Protein AF-A0A7W1SMF8-F1 (afdb_monomer)

Sequence (170 aa):
MLAEVVAAALVGMAALWLVLRPLLGPPRGPDLVQEPIDPEETPRGVALLALKEIEFDRETGKLSDADYQYLKDKYTAEALEAIRNEEGAAVPDDVEALIAHRVRALRSAAATAPPDAPACPSCGPRPESDAVYCSTCGGSLPAPAACANCGAALSPDSRFCEGCGNRVAA

Secondary structure (DSSP, 8-state):
-HHHHHHHHHHHHHHHHHHHHHHHSPP-------PPPPGGGSHHHHHHHHHHHHHHHHHTTSS-HHHHHHHHHHHHHHHHHHHHHHTTS-S-TTHHHHHHHHHHHHHHHHHHS-TT--EETTTEE-S-TT-SB-TTT-PBPPPSEE-TTT-PEEPTT-SB-TTT--B---

Solvent-accessible surface area (backbone atoms only — not comparable to full-atom values): 10102 Å² total; per-residue (Å²): 109,72,69,56,53,51,53,53,51,53,53,51,51,52,53,50,47,64,70,44,48,74,76,74,42,78,78,77,66,74,85,69,78,72,70,75,77,55,45,80,80,34,69,38,34,42,28,51,47,52,52,53,50,52,51,50,33,38,77,70,63,78,36,53,75,69,57,41,51,57,50,48,58,53,38,49,54,51,24,54,49,30,44,48,64,71,62,58,71,74,66,61,96,48,58,65,58,54,50,54,50,51,51,50,54,51,51,53,45,48,73,72,24,56,96,75,28,39,53,32,96,88,81,41,68,36,61,52,60,85,53,58,50,34,94,84,81,65,48,76,36,74,50,94,42,56,38,93,88,79,62,44,71,37,61,89,82,36,58,45,37,91,82,77,66,48,77,44,87,107

pLDDT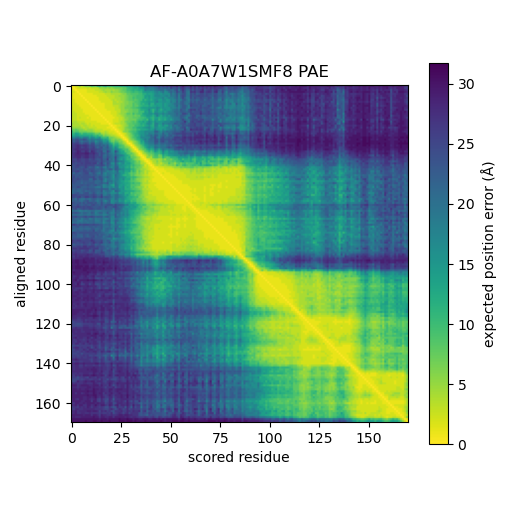: mean 85.8, std 11.02, range [54.44, 98.0]

Mean predicted aligned error: 16.13 Å

Structure (mmCIF, N/CA/C/O backbone):
data_AF-A0A7W1SMF8-F1
#
_entry.id   AF-A0A7W1SMF8-F1
#
loop_
_atom_site.group_PDB
_atom_site.id
_atom_site.type_symbol
_atom_site.label_atom_id
_atom_site.label_alt_id
_atom_site.label_comp_id
_atom_site.label_asym_id
_atom_site.label_entity_id
_atom_site.label_seq_id
_atom_site.pdbx_PDB_ins_code
_atom_site.Cartn_x
_atom_site.Cartn_y
_atom_site.Cartn_z
_atom_site.occupancy
_atom_site.B_iso_or_equiv
_atom_site.auth_seq_id
_atom_site.auth_comp_id
_atom_site.auth_asym_id
_atom_site.auth_atom_id
_atom_site.pdbx_PDB_model_num
ATOM 1 N N . MET A 1 1 ? 59.328 10.795 -28.494 1.00 73.31 1 MET A N 1
ATOM 2 C CA . MET A 1 1 ? 59.417 12.236 -28.162 1.00 73.31 1 MET A CA 1
ATOM 3 C C . MET A 1 1 ? 58.141 13.007 -28.489 1.00 73.31 1 MET A C 1
ATOM 5 O O . MET A 1 1 ? 57.370 13.236 -27.573 1.00 73.31 1 MET A O 1
ATOM 9 N N . LEU A 1 2 ? 57.851 13.390 -29.745 1.00 88.06 2 LEU A N 1
ATOM 10 C CA . LEU A 1 2 ? 56.712 14.291 -30.025 1.00 88.06 2 LEU A CA 1
ATOM 11 C C . LEU A 1 2 ? 55.342 13.669 -29.683 1.00 88.06 2 LEU A C 1
ATOM 13 O O . LEU A 1 2 ? 54.504 14.319 -29.071 1.00 88.06 2 LEU A O 1
ATOM 17 N N . ALA A 1 3 ? 55.149 12.386 -30.005 1.00 89.06 3 ALA A N 1
ATOM 18 C CA . ALA A 1 3 ? 53.914 11.661 -29.695 1.00 89.06 3 ALA A CA 1
ATOM 19 C C . ALA A 1 3 ? 53.670 11.494 -28.182 1.00 89.06 3 ALA A C 1
ATOM 21 O O . ALA A 1 3 ? 52.539 11.614 -27.723 1.00 89.06 3 ALA A O 1
ATOM 22 N N . GLU A 1 4 ? 54.727 11.274 -27.396 1.00 90.31 4 GLU A N 1
ATOM 23 C CA . GLU A 1 4 ? 54.629 11.116 -25.937 1.00 90.31 4 GLU A CA 1
ATOM 24 C C . GLU A 1 4 ? 54.298 12.445 -25.254 1.00 90.31 4 GLU A C 1
ATOM 26 O O . GLU A 1 4 ? 53.477 12.483 -24.341 1.00 90.31 4 GLU A O 1
ATOM 31 N N . VAL A 1 5 ? 54.877 13.549 -25.741 1.00 94.69 5 VAL A N 1
ATOM 32 C CA . VAL A 1 5 ? 54.570 14.900 -25.250 1.00 94.69 5 VAL A CA 1
ATOM 33 C C . VAL A 1 5 ? 53.110 15.264 -25.535 1.00 94.69 5 VAL A C 1
ATOM 35 O O . VAL A 1 5 ? 52.430 15.795 -24.659 1.00 94.69 5 VAL A O 1
ATOM 38 N N . VAL A 1 6 ? 52.599 14.932 -26.724 1.00 95.31 6 VAL A N 1
ATOM 39 C CA . VAL A 1 6 ? 51.189 15.165 -27.083 1.00 95.31 6 VAL A CA 1
ATOM 40 C C . VAL A 1 6 ? 50.251 14.320 -26.219 1.00 95.31 6 VAL A C 1
ATOM 42 O O . VAL A 1 6 ? 49.268 14.8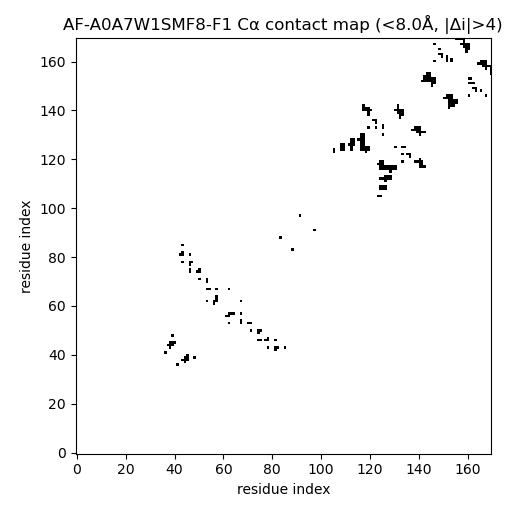45 -25.697 1.00 95.31 6 VAL A O 1
ATOM 45 N N . ALA A 1 7 ? 50.565 13.039 -26.009 1.00 94.25 7 ALA A N 1
ATOM 46 C CA . ALA A 1 7 ? 49.774 12.169 -25.142 1.00 94.25 7 ALA A CA 1
ATOM 47 C C . ALA A 1 7 ? 49.729 12.690 -23.694 1.00 94.25 7 ALA A C 1
ATOM 49 O O . ALA A 1 7 ? 48.649 12.789 -23.110 1.00 94.25 7 ALA A O 1
ATOM 50 N N . ALA A 1 8 ? 50.874 13.099 -23.139 1.00 93.69 8 ALA A N 1
ATOM 51 C CA . ALA A 1 8 ? 50.944 13.668 -21.795 1.00 93.69 8 ALA A CA 1
ATOM 52 C C . ALA A 1 8 ? 50.132 14.972 -21.670 1.00 93.69 8 ALA A C 1
ATOM 54 O O . ALA A 1 8 ? 49.404 15.155 -20.692 1.00 93.69 8 ALA A O 1
ATOM 55 N N . ALA A 1 9 ? 50.197 15.850 -22.676 1.00 96.12 9 ALA A N 1
ATOM 56 C CA . ALA A 1 9 ? 49.438 17.099 -22.695 1.00 96.12 9 ALA A CA 1
ATOM 57 C C . ALA A 1 9 ? 47.918 16.865 -22.741 1.00 96.12 9 ALA A C 1
ATOM 59 O O . ALA A 1 9 ? 47.174 17.522 -22.011 1.00 96.12 9 ALA A O 1
ATOM 60 N N . LEU A 1 10 ? 47.448 15.906 -23.547 1.00 97.00 10 LEU A N 1
ATOM 61 C CA . LEU A 1 10 ? 46.023 15.567 -23.640 1.00 97.00 10 LEU A CA 1
ATOM 62 C C . LEU A 1 10 ? 45.476 15.012 -22.321 1.00 97.00 10 LEU A C 1
ATOM 64 O O . LEU A 1 10 ? 44.395 15.415 -21.891 1.00 97.00 10 LEU A O 1
ATOM 68 N N . VAL A 1 11 ? 46.233 14.137 -21.653 1.00 96.38 11 VAL A N 1
ATOM 69 C CA . VAL A 1 11 ? 45.853 13.593 -20.340 1.00 96.38 11 VAL A CA 1
ATOM 70 C C . VAL A 1 11 ? 45.792 14.702 -19.291 1.00 96.38 11 VAL A C 1
ATOM 72 O O . VAL A 1 11 ? 44.811 14.789 -18.551 1.00 96.38 11 VAL A O 1
ATOM 75 N N . GLY A 1 12 ? 46.791 15.588 -19.262 1.00 96.31 12 GLY A N 1
ATOM 76 C CA . GLY A 1 12 ? 46.803 16.735 -18.353 1.00 96.31 12 GLY A CA 1
ATOM 77 C C . GLY A 1 12 ? 45.609 17.666 -18.572 1.00 96.31 12 GLY A C 1
ATOM 78 O O . GLY A 1 12 ? 44.953 18.071 -17.614 1.00 96.31 12 GLY A O 1
ATOM 79 N N . MET A 1 13 ? 45.270 17.948 -19.830 1.00 96.50 13 MET A N 1
ATOM 80 C CA . MET A 1 13 ? 44.138 18.804 -20.183 1.00 96.50 13 MET A CA 1
ATOM 81 C C . MET A 1 13 ? 42.787 18.160 -19.839 1.00 96.50 13 MET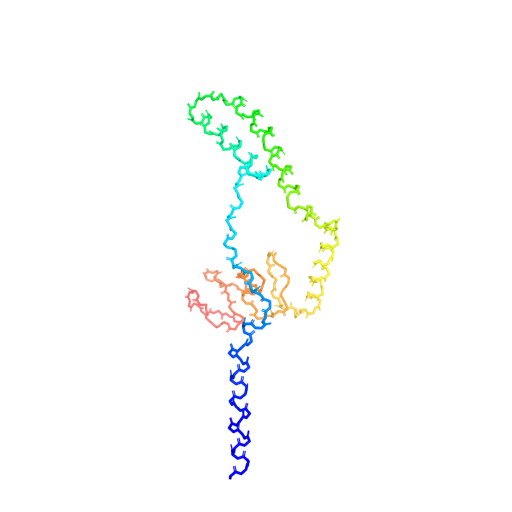 A C 1
ATOM 83 O O . MET A 1 13 ? 41.897 18.844 -19.336 1.00 96.50 13 MET A O 1
ATOM 87 N N . ALA A 1 14 ? 42.638 16.848 -20.037 1.00 95.50 14 ALA A N 1
ATOM 88 C CA . ALA A 1 14 ? 41.438 16.110 -19.645 1.00 95.50 14 ALA A CA 1
ATOM 89 C C . ALA A 1 14 ? 41.257 16.071 -18.118 1.00 95.50 14 ALA A C 1
ATOM 91 O O . ALA A 1 14 ? 40.149 16.291 -17.625 1.00 95.50 14 ALA A O 1
ATOM 92 N N . ALA A 1 15 ? 42.340 15.850 -17.367 1.00 94.81 15 ALA A N 1
ATOM 93 C CA . ALA A 1 15 ? 42.321 15.892 -15.906 1.00 94.81 15 ALA A CA 1
ATOM 94 C C . ALA A 1 15 ? 41.960 17.294 -15.394 1.00 94.81 15 ALA A C 1
ATOM 96 O O . ALA A 1 15 ? 41.085 17.435 -14.540 1.00 94.81 15 ALA A O 1
ATOM 97 N N . LEU A 1 16 ? 42.567 18.335 -15.971 1.00 95.25 16 LEU A N 1
ATOM 98 C CA . LEU A 1 16 ? 42.274 19.728 -15.638 1.00 95.25 16 LEU A CA 1
ATOM 99 C C . LEU A 1 16 ? 40.806 20.081 -15.921 1.00 95.25 16 LEU A C 1
ATOM 101 O O . LEU A 1 16 ? 40.149 20.700 -15.087 1.00 95.25 16 LEU A O 1
ATOM 105 N N . TRP A 1 17 ? 40.269 19.643 -17.063 1.00 94.44 17 TRP A N 1
ATOM 106 C CA . TRP A 1 17 ? 38.860 19.835 -17.402 1.00 94.44 17 TRP A CA 1
ATOM 107 C C . TRP A 1 17 ? 37.930 19.123 -16.418 1.00 94.44 17 TRP A C 1
ATOM 109 O O . TRP A 1 17 ? 36.952 19.715 -15.968 1.00 94.44 17 TRP A O 1
ATOM 119 N N . LEU A 1 18 ? 38.245 17.886 -16.029 1.00 92.75 18 LEU A N 1
ATOM 120 C CA . LEU A 1 18 ? 37.449 17.120 -15.069 1.00 92.75 18 LEU A CA 1
ATOM 121 C C . LEU A 1 18 ? 37.414 17.787 -13.683 1.00 92.75 18 LEU A C 1
ATOM 123 O O . LEU A 1 18 ? 36.365 17.798 -13.041 1.00 92.75 18 LEU A O 1
ATOM 127 N N . VAL A 1 19 ? 38.527 18.398 -13.264 1.00 93.44 19 VAL A N 1
ATOM 128 C CA . VAL A 1 19 ? 38.642 19.161 -12.008 1.00 93.44 19 VAL A CA 1
ATOM 129 C C . VAL A 1 19 ? 37.916 20.510 -12.076 1.00 93.44 19 VAL A C 1
ATOM 131 O O . VAL A 1 19 ? 37.316 20.926 -11.087 1.00 93.44 19 VAL A O 1
ATOM 134 N N . LEU A 1 20 ? 37.924 21.190 -13.228 1.00 92.62 20 LEU A N 1
ATOM 135 C CA . LEU A 1 20 ? 37.252 22.487 -13.416 1.00 92.62 20 LEU A CA 1
ATOM 136 C C . LEU A 1 20 ? 35.752 22.368 -13.717 1.00 92.62 20 LEU A C 1
ATOM 138 O O . LEU A 1 20 ? 34.993 23.300 -13.450 1.00 92.62 20 LEU A O 1
ATOM 142 N N . ARG A 1 21 ? 35.297 21.225 -14.238 1.00 90.50 21 ARG A N 1
ATOM 143 C CA . ARG A 1 21 ? 33.887 20.936 -14.537 1.00 90.50 21 ARG A CA 1
ATOM 144 C C . ARG A 1 21 ? 32.905 21.263 -13.394 1.00 90.50 21 ARG A C 1
ATOM 146 O O . ARG A 1 21 ? 31.857 21.823 -13.709 1.00 90.50 21 ARG A O 1
ATOM 153 N N . PRO A 1 22 ? 33.171 20.960 -12.105 1.00 84.38 22 PRO A N 1
ATOM 154 C CA . PRO A 1 22 ? 32.270 21.340 -11.012 1.00 84.38 22 PRO A CA 1
ATOM 155 C C . PRO A 1 22 ? 32.185 22.852 -10.747 1.00 84.38 22 PRO A C 1
ATOM 157 O O . PRO A 1 22 ? 31.156 23.294 -10.251 1.00 84.38 22 PRO A O 1
ATOM 160 N N . LEU A 1 23 ? 33.213 23.639 -11.086 1.00 83.44 23 LEU A N 1
ATOM 161 C CA . LEU A 1 23 ? 33.212 25.102 -10.918 1.00 83.44 23 LEU A CA 1
ATOM 162 C C . LEU A 1 23 ? 32.525 25.835 -12.077 1.00 83.44 23 LEU A C 1
ATOM 164 O O . LEU A 1 23 ? 32.020 26.937 -11.895 1.00 83.44 23 LEU A O 1
ATOM 168 N N . LEU A 1 24 ? 32.537 25.233 -13.269 1.00 87.31 24 LEU A N 1
ATOM 169 C CA . LEU A 1 24 ? 31.942 25.792 -14.488 1.00 87.31 24 LEU A CA 1
ATOM 170 C C . LEU A 1 24 ? 30.471 25.387 -14.681 1.00 87.31 24 LEU A C 1
ATOM 172 O O . LEU A 1 24 ? 29.785 25.951 -15.531 1.00 87.31 24 LEU A O 1
ATOM 176 N N . GLY A 1 25 ? 29.995 24.385 -13.937 1.00 79.00 25 GLY A N 1
ATOM 177 C CA . GLY A 1 25 ? 28.586 24.001 -13.925 1.00 79.00 25 GLY A CA 1
ATOM 178 C C . GLY A 1 25 ? 27.735 25.007 -13.143 1.00 79.00 25 GLY A C 1
ATOM 179 O O . GLY A 1 25 ? 28.262 25.685 -12.259 1.00 79.00 25 GLY A O 1
ATOM 180 N N . PRO A 1 26 ? 26.421 25.105 -13.425 1.00 74.44 26 PRO A N 1
ATOM 181 C CA . PRO A 1 26 ? 25.522 25.850 -12.550 1.00 74.44 26 PRO A CA 1
ATOM 182 C C . PRO A 1 26 ? 25.700 25.320 -11.123 1.00 74.44 26 PRO A C 1
ATOM 184 O O . PRO A 1 26 ? 25.874 24.101 -10.973 1.00 74.44 26 PRO A O 1
ATOM 187 N N . PRO A 1 27 ? 25.697 26.188 -10.091 1.00 64.38 27 PRO A N 1
ATOM 188 C CA . PRO A 1 27 ? 25.777 25.721 -8.717 1.00 64.38 27 PRO A CA 1
ATOM 189 C C . PRO A 1 27 ? 24.723 24.630 -8.566 1.00 64.38 27 PRO A C 1
ATOM 191 O O . PRO A 1 27 ? 23.540 24.872 -8.814 1.00 64.38 27 PRO A O 1
ATOM 194 N N . ARG A 1 28 ? 25.153 23.404 -8.237 1.00 64.62 28 ARG A N 1
ATOM 195 C CA . ARG A 1 28 ? 24.206 22.436 -7.694 1.00 64.62 28 ARG A CA 1
ATOM 196 C C . ARG A 1 28 ? 23.664 23.147 -6.471 1.00 64.62 28 ARG A C 1
ATOM 198 O O . ARG A 1 28 ? 24.441 23.446 -5.563 1.00 64.62 28 ARG A O 1
ATOM 205 N N . GLY A 1 29 ? 22.389 23.534 -6.534 1.00 63.25 29 GLY A N 1
ATOM 206 C CA . GLY A 1 29 ? 21.710 24.108 -5.386 1.00 63.25 29 GLY A CA 1
ATOM 207 C C . GLY A 1 29 ? 22.003 23.215 -4.184 1.00 63.25 29 GLY A C 1
ATOM 208 O O . GLY A 1 29 ? 22.209 22.011 -4.391 1.00 63.25 29 GLY A O 1
ATOM 209 N N . PRO A 1 30 ? 22.112 23.783 -2.969 1.00 59.88 30 PRO A N 1
ATOM 210 C CA . PRO A 1 30 ? 22.251 22.956 -1.781 1.00 59.88 30 PRO A CA 1
ATOM 211 C C . PRO A 1 30 ? 21.246 21.814 -1.898 1.00 59.88 30 PRO A C 1
ATOM 213 O O . PRO A 1 30 ? 20.115 22.046 -2.331 1.00 59.88 30 PRO A O 1
ATOM 216 N N . ASP A 1 31 ? 21.699 20.595 -1.612 1.00 61.12 31 ASP A N 1
ATOM 217 C CA . ASP A 1 31 ? 20.808 19.469 -1.384 1.00 61.12 31 ASP A CA 1
ATOM 218 C C . ASP A 1 31 ? 19.966 19.915 -0.193 1.00 61.12 31 ASP A C 1
ATOM 220 O O . ASP A 1 31 ? 20.419 19.882 0.954 1.00 61.12 31 ASP A O 1
ATOM 224 N N . LEU A 1 32 ? 18.850 20.582 -0.496 1.00 59.81 32 LEU A N 1
ATOM 225 C CA . LEU A 1 32 ? 17.954 21.108 0.504 1.00 59.81 32 LEU A CA 1
ATOM 226 C C . LEU A 1 32 ? 17.517 19.846 1.214 1.00 59.81 32 LEU A C 1
ATOM 228 O O . LEU A 1 32 ? 16.808 19.030 0.629 1.00 59.81 32 LEU A O 1
ATOM 232 N N . VAL A 1 33 ? 17.997 19.662 2.443 1.00 58.84 33 VAL A N 1
ATOM 233 C CA . VAL A 1 33 ? 17.330 18.792 3.395 1.00 58.84 33 VAL A CA 1
ATOM 234 C C . VAL A 1 33 ? 15.922 19.352 3.427 1.00 58.84 33 VAL A C 1
ATOM 236 O O . VAL A 1 33 ? 15.679 20.398 4.021 1.00 58.84 33 VAL A O 1
ATOM 239 N N . GLN A 1 34 ? 15.043 18.756 2.629 1.00 58.28 34 GLN A N 1
ATOM 240 C CA . GLN A 1 34 ? 13.645 19.106 2.606 1.00 58.28 34 GLN A CA 1
ATOM 241 C C . GLN A 1 34 ? 13.162 18.670 3.971 1.00 58.28 34 GLN A C 1
ATOM 243 O O . GLN A 1 34 ? 12.975 17.479 4.224 1.00 58.28 34 GLN A O 1
ATOM 248 N N . GLU A 1 35 ? 13.100 19.638 4.885 1.00 64.56 35 GLU A N 1
ATOM 249 C CA . GLU A 1 35 ? 12.419 19.443 6.147 1.00 64.56 35 GLU A CA 1
ATOM 250 C C . GLU A 1 35 ? 11.040 18.881 5.795 1.00 64.56 35 GLU A C 1
ATOM 252 O O . GLU A 1 35 ? 10.375 19.408 4.891 1.00 64.56 35 GLU A O 1
ATOM 257 N N . PRO A 1 36 ? 10.657 17.741 6.391 1.00 63.06 36 PRO A N 1
ATOM 258 C CA . PRO A 1 36 ? 9.338 17.194 6.154 1.00 63.06 36 PRO A CA 1
ATOM 259 C C . PRO A 1 36 ? 8.323 18.291 6.473 1.00 63.06 36 PRO A C 1
ATOM 261 O O . PRO A 1 36 ? 8.413 18.914 7.528 1.00 63.06 36 PRO A O 1
ATOM 264 N N . ILE A 1 37 ? 7.411 18.545 5.531 1.00 71.19 37 ILE A N 1
ATOM 265 C CA . ILE A 1 37 ? 6.349 19.544 5.683 1.00 71.19 37 ILE A CA 1
ATOM 266 C C . ILE A 1 37 ? 5.629 19.248 6.997 1.00 71.19 37 ILE A C 1
ATOM 268 O O . ILE A 1 37 ? 5.279 18.089 7.252 1.00 71.19 37 ILE A O 1
ATOM 272 N N . ASP A 1 38 ? 5.449 20.271 7.830 1.00 78.56 38 ASP A N 1
ATOM 273 C CA . ASP A 1 38 ? 4.766 20.103 9.104 1.00 78.56 38 ASP A CA 1
ATOM 274 C C . ASP A 1 38 ? 3.343 19.578 8.828 1.00 78.56 38 ASP A C 1
ATOM 276 O O . ASP A 1 38 ? 2.619 20.167 8.017 1.00 78.56 38 ASP A O 1
ATOM 280 N N . PRO A 1 39 ? 2.913 18.455 9.434 1.00 75.31 39 PRO A N 1
ATOM 281 C CA . PRO A 1 39 ? 1.547 17.971 9.277 1.00 75.31 39 PRO A CA 1
ATOM 282 C C . PRO A 1 39 ? 0.500 19.049 9.597 1.00 75.31 39 PRO A C 1
ATOM 284 O O . PRO A 1 39 ? -0.548 19.060 8.953 1.00 75.31 39 PRO A O 1
ATOM 287 N N . GLU A 1 40 ? 0.780 19.977 10.513 1.00 80.62 40 GLU A N 1
ATOM 288 C CA . GLU A 1 40 ? -0.110 21.098 10.850 1.00 80.62 40 GLU A CA 1
ATOM 289 C C . GLU A 1 40 ? -0.281 22.105 9.700 1.00 80.62 40 GLU A C 1
ATOM 291 O O . GLU A 1 40 ? -1.279 22.822 9.641 1.00 80.62 40 GLU A O 1
ATOM 296 N N . GLU A 1 41 ? 0.645 22.126 8.741 1.00 81.25 41 GLU A N 1
ATOM 297 C CA . GLU A 1 41 ? 0.592 22.984 7.553 1.00 81.25 41 GLU A CA 1
ATOM 298 C C . GLU A 1 41 ? -0.103 22.307 6.359 1.00 81.25 41 GLU A C 1
ATOM 300 O O . GLU A 1 41 ? -0.382 22.955 5.346 1.00 81.25 41 GLU A O 1
ATOM 305 N N . THR A 1 42 ? -0.418 21.010 6.462 1.00 85.06 42 THR A N 1
ATOM 306 C CA . THR A 1 42 ? -1.080 20.245 5.392 1.00 85.06 42 THR A CA 1
ATOM 307 C C . THR A 1 42 ? -2.563 20.016 5.696 1.00 85.06 42 THR A C 1
ATOM 309 O O . THR A 1 42 ? -2.896 19.617 6.814 1.00 85.06 42 THR A O 1
ATOM 312 N N . PRO A 1 43 ? -3.481 20.186 4.722 1.00 85.75 43 PRO A N 1
ATOM 313 C CA . PRO A 1 43 ? -4.895 19.851 4.904 1.00 85.75 43 PRO A CA 1
ATOM 314 C C . PRO A 1 43 ? -5.123 18.434 5.453 1.00 85.75 43 PRO A C 1
ATOM 316 O O . PRO A 1 43 ? -5.937 18.237 6.359 1.00 85.75 43 PRO A O 1
ATOM 319 N N . ARG A 1 44 ? -4.379 17.441 4.949 1.00 88.25 44 ARG A N 1
ATOM 320 C CA . ARG A 1 44 ? -4.422 16.059 5.440 1.00 88.25 44 ARG A CA 1
ATOM 321 C C . ARG A 1 44 ? -3.940 15.945 6.877 1.00 88.25 44 ARG A C 1
ATOM 323 O O . ARG A 1 44 ? -4.577 15.253 7.669 1.00 88.25 44 ARG A O 1
ATOM 330 N N . GLY A 1 45 ? -2.810 16.558 7.211 1.00 89.06 45 GLY A N 1
ATOM 331 C CA . GLY A 1 45 ? -2.239 16.454 8.547 1.00 89.06 45 GLY A CA 1
ATOM 332 C C . GLY A 1 45 ? -3.126 17.116 9.598 1.00 89.06 45 GLY A C 1
ATOM 333 O O . GLY A 1 45 ? -3.379 16.490 10.624 1.00 89.06 45 GLY A O 1
ATOM 334 N N . VAL A 1 46 ? -3.725 18.274 9.300 1.00 91.25 46 VAL A N 1
ATOM 335 C CA . VAL A 1 46 ? -4.728 18.922 10.167 1.00 91.25 46 VAL A CA 1
ATOM 336 C C . VAL A 1 46 ? -5.913 17.992 10.441 1.00 91.25 46 VAL A C 1
ATOM 338 O O . VAL A 1 46 ? -6.292 17.792 11.596 1.00 91.25 46 VAL A O 1
ATOM 341 N N . ALA A 1 47 ? -6.478 17.367 9.406 1.00 90.25 47 ALA A N 1
ATOM 342 C CA . ALA A 1 47 ? -7.627 16.481 9.579 1.00 90.25 47 ALA A CA 1
ATOM 343 C C . ALA A 1 47 ? -7.284 15.196 10.364 1.00 90.25 47 ALA A C 1
ATOM 345 O O . ALA A 1 47 ? -8.083 14.715 11.170 1.00 90.25 47 ALA A O 1
ATOM 346 N N . LEU A 1 48 ? -6.077 14.649 10.179 1.00 92.25 48 LEU A N 1
ATOM 347 C CA . LEU A 1 48 ? -5.600 13.496 10.950 1.00 92.25 48 LEU A CA 1
ATOM 348 C C . LEU A 1 48 ? -5.280 13.855 12.408 1.00 92.25 48 LEU A C 1
ATOM 350 O O . LEU A 1 48 ? -5.518 13.039 13.302 1.00 92.25 48 LEU A O 1
ATOM 354 N N . LEU A 1 49 ? -4.768 15.059 12.664 1.00 94.62 49 LEU A N 1
ATOM 355 C CA . LEU A 1 49 ? -4.536 15.561 14.018 1.00 94.62 49 LEU A CA 1
ATOM 356 C C . LEU A 1 49 ? -5.854 15.747 14.768 1.00 94.62 49 LEU A C 1
ATOM 358 O O . LEU A 1 49 ? -5.959 15.272 15.895 1.00 94.62 49 LEU A O 1
ATOM 362 N N . ALA A 1 50 ? -6.886 16.297 14.125 1.00 94.25 50 ALA A N 1
ATOM 363 C CA . ALA A 1 50 ? -8.217 16.414 14.723 1.00 94.25 50 ALA A CA 1
ATOM 364 C C . ALA A 1 50 ? -8.777 15.050 15.172 1.00 94.25 50 ALA A C 1
ATOM 366 O O . ALA A 1 50 ? -9.284 14.917 16.287 1.00 94.25 50 ALA A O 1
ATOM 367 N N . LEU A 1 51 ? -8.625 14.001 14.350 1.00 96.56 51 LEU A N 1
ATOM 368 C CA . LEU A 1 51 ? -9.008 12.632 14.726 1.00 96.56 51 LEU A CA 1
ATOM 369 C C . LEU A 1 51 ? -8.207 12.103 15.925 1.00 96.56 51 LEU A C 1
ATOM 371 O O . LEU A 1 51 ? -8.755 11.413 16.784 1.00 96.56 51 LEU A O 1
ATOM 375 N N . LYS A 1 52 ? -6.913 12.422 15.998 1.00 97.25 52 LYS A N 1
ATOM 376 C CA . LYS A 1 52 ? -6.055 12.028 17.121 1.00 97.25 52 LYS A CA 1
ATOM 377 C C . LYS A 1 52 ? -6.443 12.747 18.416 1.00 97.25 52 LYS A C 1
ATOM 379 O O . LYS A 1 52 ? -6.418 12.129 19.478 1.00 97.25 52 LYS A O 1
ATOM 384 N N . GLU A 1 53 ? -6.804 14.022 18.336 1.00 96.69 53 GLU A N 1
ATOM 385 C CA . GLU A 1 53 ? -7.218 14.824 19.489 1.00 96.69 53 GLU A CA 1
ATOM 386 C C . GLU A 1 53 ? -8.536 14.331 20.089 1.00 96.69 53 GLU A C 1
ATOM 388 O O . GLU A 1 53 ? -8.602 14.109 21.297 1.00 96.69 53 GLU A O 1
ATOM 393 N N . ILE A 1 54 ? -9.562 14.070 19.271 1.00 97.31 54 ILE A N 1
ATOM 394 C CA . ILE A 1 54 ? -10.845 13.557 19.786 1.00 97.31 54 ILE A CA 1
ATOM 395 C C . ILE A 1 54 ? -10.711 12.147 20.382 1.00 97.31 54 ILE A C 1
ATOM 397 O O . ILE A 1 54 ? -11.414 11.811 21.334 1.00 97.31 54 ILE A O 1
ATOM 401 N N . GLU A 1 55 ? -9.810 11.316 19.844 1.00 97.38 55 GLU A N 1
ATOM 402 C CA . GLU A 1 55 ? -9.511 9.989 20.390 1.00 97.38 55 GLU A CA 1
ATOM 403 C C . GLU A 1 55 ? -8.884 10.125 21.778 1.00 97.38 55 GLU A C 1
ATOM 405 O O . GLU A 1 55 ? -9.299 9.465 22.729 1.00 97.38 55 GLU A O 1
ATOM 410 N N . PHE A 1 56 ? -7.921 11.037 21.909 1.00 98.00 56 PHE A N 1
ATOM 411 C CA . PHE A 1 56 ? -7.290 11.345 23.183 1.00 98.00 56 PHE A CA 1
ATOM 412 C C . PHE A 1 56 ? -8.291 11.916 24.198 1.00 98.00 56 PHE A C 1
ATOM 414 O O . PHE A 1 56 ? -8.280 11.539 25.371 1.00 98.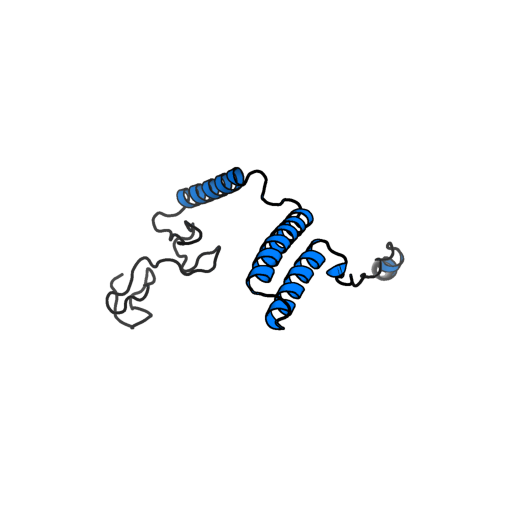00 56 PHE A O 1
ATOM 421 N N . ASP A 1 57 ? -9.193 12.792 23.765 1.00 97.31 57 ASP A N 1
ATOM 422 C CA . ASP A 1 57 ? -10.222 13.369 24.626 1.00 97.31 57 ASP A CA 1
ATOM 423 C C . ASP A 1 57 ? -11.255 12.326 25.087 1.00 97.31 57 ASP A C 1
ATOM 425 O O . ASP A 1 57 ? -11.724 12.401 26.225 1.00 97.31 57 ASP A O 1
ATOM 429 N N . ARG A 1 58 ? -11.554 11.302 24.276 1.00 97.56 58 ARG A N 1
ATOM 430 C CA . ARG A 1 58 ? -12.335 10.135 24.721 1.00 97.56 58 ARG A CA 1
ATOM 431 C C . ARG A 1 58 ? -11.575 9.327 25.772 1.00 97.56 58 ARG A C 1
ATOM 433 O O . ARG A 1 58 ? -12.114 9.067 26.842 1.00 97.56 58 ARG A O 1
ATOM 440 N N . GLU A 1 59 ? -10.319 8.969 25.501 1.00 97.44 59 GLU A N 1
ATOM 441 C CA . GLU A 1 59 ? -9.492 8.170 26.424 1.00 97.44 59 GLU A CA 1
ATOM 442 C C . GLU A 1 59 ? -9.245 8.875 27.765 1.00 97.44 59 GLU A C 1
ATOM 444 O O . GLU A 1 59 ? -9.141 8.237 28.811 1.00 97.44 59 GLU A O 1
ATOM 449 N N . THR A 1 60 ? -9.190 10.207 27.755 1.00 97.06 60 THR A N 1
ATOM 450 C CA . THR A 1 60 ? -9.074 11.019 28.975 1.00 97.06 60 THR A CA 1
ATOM 451 C C . THR A 1 60 ? -10.419 11.321 29.639 1.00 97.06 60 THR A C 1
ATOM 453 O O . THR A 1 60 ? -10.447 11.962 30.691 1.00 97.06 60 THR A O 1
ATOM 456 N N . GLY A 1 61 ? -11.531 10.853 29.067 1.00 94.75 61 GLY A N 1
ATOM 457 C CA . GLY A 1 61 ? -12.878 11.011 29.614 1.00 94.75 61 GLY A CA 1
ATOM 458 C C . GLY A 1 61 ? -13.464 12.419 29.481 1.00 94.75 61 GLY A C 1
ATOM 459 O O . GLY A 1 61 ? -14.426 12.742 30.177 1.00 94.75 61 GLY A O 1
ATOM 460 N N . LYS A 1 62 ? -12.902 13.275 28.618 1.00 96.25 62 LYS A N 1
ATOM 461 C CA . LYS A 1 62 ? -13.468 14.598 28.300 1.00 96.25 62 LYS A CA 1
ATOM 462 C C . LYS A 1 62 ? -14.645 14.516 27.330 1.00 96.25 62 LYS A C 1
ATOM 464 O O . LYS A 1 62 ? -15.488 15.410 27.330 1.00 96.25 62 LYS A O 1
ATOM 469 N N . LEU A 1 63 ? -14.690 13.469 26.509 1.00 96.38 63 LEU A N 1
ATOM 470 C CA . LEU A 1 63 ? -15.771 13.200 25.564 1.00 96.38 63 LEU A CA 1
ATOM 471 C C . LEU A 1 63 ? -16.563 11.962 25.980 1.00 96.38 63 LEU A C 1
ATOM 473 O O . LEU A 1 63 ? -15.990 10.957 26.397 1.00 96.38 63 LEU A O 1
ATOM 477 N N . SER A 1 64 ? -17.887 12.036 25.826 1.00 96.62 64 SER A N 1
ATOM 478 C CA . SER A 1 64 ? -18.757 10.865 25.921 1.00 96.62 64 SER A CA 1
ATOM 479 C C . SER A 1 64 ? -18.641 10.008 24.655 1.00 96.62 64 SER A C 1
ATOM 481 O O . SER A 1 64 ? -18.295 10.520 23.591 1.00 96.62 64 SER A O 1
ATOM 483 N N . ASP A 1 65 ? -18.986 8.719 24.732 1.00 95.69 65 ASP A N 1
ATOM 484 C CA . ASP A 1 65 ? -18.953 7.826 23.561 1.00 95.69 65 ASP A CA 1
ATOM 485 C C . ASP A 1 65 ? -19.863 8.313 22.421 1.00 95.69 65 ASP A C 1
ATOM 487 O O . ASP A 1 65 ? -19.528 8.174 21.244 1.00 95.69 65 ASP A O 1
ATOM 491 N N . ALA A 1 66 ? -21.005 8.919 22.766 1.00 95.12 66 ALA A N 1
ATOM 492 C CA . ALA A 1 66 ? -21.950 9.454 21.792 1.00 95.12 66 ALA A CA 1
ATOM 493 C C . ALA A 1 66 ? -21.387 10.689 21.069 1.00 95.12 66 ALA A C 1
ATOM 495 O O . ALA A 1 66 ? -21.467 10.771 19.841 1.00 95.12 66 ALA A O 1
ATOM 496 N N . ASP A 1 67 ? -20.777 11.616 21.814 1.00 97.19 67 ASP A N 1
ATOM 497 C CA . ASP A 1 67 ? -20.158 12.816 21.238 1.00 97.19 67 ASP A CA 1
ATOM 498 C C . ASP A 1 67 ? -18.918 12.453 20.420 1.00 97.19 67 ASP A C 1
ATOM 500 O O . ASP A 1 67 ? -18.716 12.976 19.323 1.00 97.19 67 ASP A O 1
ATOM 504 N N . TYR A 1 68 ? -18.120 11.506 20.917 1.00 96.94 68 TYR A N 1
ATOM 505 C CA . TYR A 1 68 ? -16.980 10.960 20.196 1.00 96.94 68 TYR A CA 1
ATOM 506 C C . TYR A 1 68 ? -17.408 10.369 18.852 1.00 96.94 68 TYR A C 1
ATOM 508 O O . TYR A 1 68 ? -16.791 10.690 17.841 1.00 96.94 68 TYR A O 1
ATOM 516 N N . GLN A 1 69 ? -18.467 9.553 18.807 1.00 97.12 69 GLN A N 1
ATOM 517 C CA . GLN A 1 69 ? -18.906 8.929 17.558 1.00 97.12 69 GLN A CA 1
ATOM 518 C C . GLN A 1 69 ? -19.354 9.976 16.528 1.00 97.12 69 GLN A C 1
ATOM 520 O O . GLN A 1 69 ? -18.939 9.915 15.372 1.00 97.12 69 GLN A O 1
ATOM 525 N N . TYR A 1 70 ? -20.121 10.982 16.958 1.00 96.88 70 TYR A N 1
ATOM 526 C CA . TYR A 1 70 ? -20.525 12.090 16.092 1.00 96.88 70 TYR A CA 1
ATOM 527 C C . TYR A 1 70 ? -19.319 12.865 15.535 1.00 96.88 70 TYR A C 1
ATOM 529 O O . TYR A 1 70 ? -19.234 13.112 14.329 1.00 96.88 70 TYR A O 1
ATOM 537 N N . LEU A 1 71 ? -18.367 13.233 16.400 1.00 96.44 71 LEU A N 1
ATOM 538 C CA . LEU A 1 71 ? -17.165 13.961 15.991 1.00 96.44 71 LEU A CA 1
ATOM 539 C C . LEU A 1 71 ? -16.270 13.105 15.091 1.00 96.44 71 LEU A C 1
ATOM 541 O O . LEU A 1 71 ? -15.762 13.601 14.088 1.00 96.44 71 LEU A O 1
ATOM 545 N N . LYS A 1 72 ? -16.120 11.815 15.395 1.00 96.94 72 LYS A N 1
ATOM 546 C CA . LYS A 1 72 ? -15.342 10.869 14.595 1.00 96.94 72 LYS A CA 1
ATOM 547 C C . LYS A 1 72 ? -15.881 10.767 13.180 1.00 96.94 72 LYS A C 1
ATOM 549 O O . LYS A 1 72 ? -15.096 10.858 12.239 1.00 96.94 72 LYS A O 1
ATOM 554 N N . ASP A 1 73 ? -17.191 10.610 13.017 1.00 97.00 73 ASP A N 1
ATOM 555 C CA . ASP A 1 73 ? -17.809 10.485 11.696 1.00 97.00 73 ASP A CA 1
ATOM 556 C C . ASP A 1 73 ? -17.601 11.765 10.874 1.00 97.00 73 ASP A C 1
ATOM 558 O O . ASP A 1 73 ? -17.203 11.702 9.707 1.00 97.00 73 ASP A O 1
ATOM 562 N N . LYS A 1 74 ? -17.763 12.932 11.510 1.00 94.88 74 LYS A N 1
ATOM 563 C CA . LYS A 1 74 ? -17.513 14.235 10.885 1.00 94.88 74 LYS A CA 1
ATOM 564 C C . LYS A 1 74 ? -16.055 14.392 10.435 1.00 94.88 74 LYS A C 1
ATOM 566 O O . LYS A 1 74 ? -15.804 14.641 9.257 1.00 94.88 74 LYS A O 1
ATOM 571 N N . TYR A 1 75 ? -15.097 14.226 11.345 1.00 95.00 75 TYR A N 1
ATOM 572 C CA . TY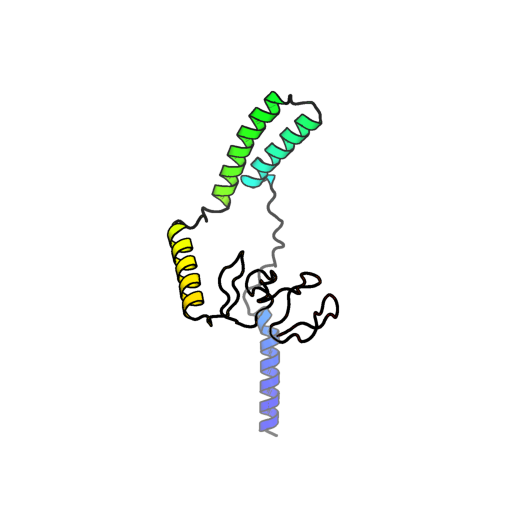R A 1 75 ? -13.680 14.451 11.041 1.00 95.00 75 TYR A CA 1
ATOM 573 C C . TYR A 1 75 ? -13.092 13.371 10.127 1.00 95.00 75 TYR A C 1
ATOM 575 O O . TYR A 1 75 ? -12.169 13.645 9.366 1.00 95.00 75 TYR A O 1
ATOM 583 N N . THR A 1 76 ? -13.653 12.158 10.121 1.00 95.12 76 THR A N 1
ATOM 584 C CA . THR A 1 76 ? -13.267 11.118 9.154 1.00 95.12 76 THR A CA 1
ATOM 585 C C . THR A 1 76 ? -13.681 11.512 7.738 1.00 95.12 76 THR A C 1
ATOM 587 O O . THR A 1 76 ? -12.908 11.317 6.801 1.00 95.12 76 THR A O 1
ATOM 590 N N . ALA A 1 77 ? -14.869 12.100 7.561 1.00 94.62 77 ALA A N 1
ATOM 591 C CA . ALA A 1 77 ? -15.300 12.597 6.257 1.00 94.62 77 ALA A CA 1
ATOM 592 C C . ALA A 1 77 ? -14.385 13.724 5.744 1.00 94.62 77 ALA A C 1
ATOM 594 O O . ALA A 1 77 ? -13.953 13.672 4.590 1.00 94.62 77 ALA A O 1
ATOM 595 N N . GLU A 1 78 ? -14.035 14.677 6.614 1.00 91.75 78 GLU A N 1
ATOM 596 C CA . GLU A 1 78 ? -13.103 15.774 6.308 1.00 91.75 78 GLU A CA 1
ATOM 597 C C . GLU A 1 78 ? -11.691 15.247 5.976 1.00 91.75 78 GLU A C 1
ATOM 599 O O . GLU A 1 78 ? -11.100 15.643 4.970 1.00 91.75 78 GLU A O 1
ATOM 604 N N . ALA A 1 79 ? -11.172 14.280 6.742 1.00 93.44 79 ALA A N 1
ATOM 605 C CA . ALA A 1 79 ? -9.870 13.661 6.482 1.00 93.44 79 ALA A CA 1
ATOM 606 C C . ALA A 1 79 ? -9.825 12.926 5.138 1.00 93.44 79 ALA A C 1
ATOM 608 O O . ALA A 1 79 ? -8.854 13.047 4.390 1.00 93.44 79 ALA A O 1
ATOM 609 N N . LEU A 1 80 ? -10.884 12.186 4.800 1.00 92.56 80 LEU A N 1
ATOM 610 C CA . LEU A 1 80 ? -10.984 11.503 3.513 1.00 92.56 80 LEU A CA 1
ATOM 611 C C . LEU A 1 80 ? -11.036 12.489 2.341 1.00 92.56 80 LEU A C 1
ATOM 613 O O . LEU A 1 80 ? -10.513 12.190 1.269 1.00 92.56 80 LEU A O 1
ATOM 617 N N . GLU A 1 81 ? -11.670 13.647 2.514 1.00 90.81 81 GLU A N 1
ATOM 618 C CA . GLU A 1 81 ? -11.686 14.699 1.497 1.00 90.81 81 GLU A CA 1
ATOM 619 C C . GLU A 1 81 ? -10.305 15.329 1.303 1.00 90.81 81 GLU A C 1
ATOM 621 O O . GLU A 1 81 ? -9.846 15.434 0.164 1.00 90.81 81 GLU A O 1
ATOM 626 N N . ALA A 1 82 ? -9.609 15.658 2.392 1.00 89.31 82 ALA A N 1
ATOM 627 C CA . ALA A 1 82 ? -8.250 16.188 2.335 1.00 89.31 82 ALA A CA 1
ATOM 628 C C . ALA A 1 82 ? -7.281 15.216 1.638 1.00 89.31 82 ALA A C 1
ATOM 630 O O . ALA A 1 82 ? -6.529 15.627 0.757 1.00 89.31 82 ALA A O 1
ATOM 631 N N . ILE A 1 83 ? -7.367 13.915 1.950 1.00 87.19 83 ILE A N 1
ATOM 632 C CA . ILE A 1 83 ? -6.561 12.872 1.295 1.00 87.19 83 ILE A CA 1
ATOM 633 C C . ILE A 1 83 ? -6.859 12.807 -0.207 1.00 87.19 83 ILE A C 1
ATOM 635 O O . ILE A 1 83 ? -5.931 12.820 -1.007 1.00 87.19 83 ILE A O 1
ATOM 639 N N . ARG A 1 84 ? -8.136 12.792 -0.616 1.00 84.88 84 ARG A N 1
ATOM 640 C CA . ARG A 1 84 ? -8.506 12.748 -2.045 1.00 84.88 84 ARG A CA 1
ATOM 641 C C . ARG A 1 84 ? -8.002 13.960 -2.830 1.00 84.88 84 ARG A C 1
ATOM 643 O O . ARG A 1 84 ? -7.622 13.811 -3.991 1.00 84.88 84 ARG A O 1
ATOM 650 N N . ASN A 1 85 ? -8.027 15.138 -2.210 1.00 82.50 85 ASN A N 1
ATOM 651 C CA . ASN A 1 85 ? -7.589 16.383 -2.834 1.00 82.50 85 ASN A CA 1
ATOM 652 C C . ASN A 1 85 ? -6.056 16.458 -2.959 1.00 82.50 85 ASN A C 1
ATOM 654 O O . ASN A 1 85 ? -5.562 16.955 -3.969 1.00 82.50 85 ASN A O 1
ATOM 658 N N . GLU A 1 86 ? -5.303 15.938 -1.983 1.00 74.44 86 GLU A N 1
ATOM 659 C CA . GLU A 1 86 ? -3.830 15.887 -2.019 1.00 74.44 86 GLU A CA 1
ATOM 660 C C . GLU A 1 86 ? -3.277 14.753 -2.892 1.00 74.44 86 GLU A C 1
ATOM 662 O O . GLU A 1 86 ? -2.287 14.943 -3.595 1.00 74.44 86 GLU A O 1
ATOM 667 N N . GLU A 1 87 ? -3.923 13.584 -2.896 1.00 67.31 87 GLU A N 1
ATOM 668 C CA . GLU A 1 87 ? -3.548 12.448 -3.753 1.00 67.31 87 GLU A CA 1
ATOM 669 C C . GLU A 1 87 ? -3.942 12.657 -5.222 1.00 67.31 87 GLU A C 1
ATOM 671 O O . GLU A 1 87 ? -3.687 11.785 -6.053 1.00 67.31 87 GLU A O 1
ATOM 676 N N . GLY A 1 88 ? -4.538 13.812 -5.552 1.00 54.44 88 GLY A N 1
ATOM 677 C CA . GLY A 1 88 ? -4.790 14.244 -6.919 1.00 54.44 88 GLY A CA 1
ATOM 678 C C . GLY A 1 88 ? -5.475 13.165 -7.747 1.00 54.44 88 GLY A C 1
ATOM 679 O O . GLY A 1 88 ? -4.897 12.724 -8.730 1.00 54.44 88 GLY A O 1
ATOM 680 N N . ALA A 1 89 ? -6.666 12.719 -7.334 1.00 55.34 89 ALA A N 1
ATOM 681 C CA . ALA A 1 89 ? -7.562 11.893 -8.151 1.00 55.34 89 ALA A CA 1
ATOM 682 C C . ALA A 1 89 ? -6.850 10.836 -9.029 1.00 55.34 89 ALA A C 1
ATOM 684 O O . ALA A 1 89 ? -7.012 10.814 -10.243 1.00 55.34 89 ALA A O 1
ATOM 685 N N . ALA A 1 90 ? -6.061 9.942 -8.431 1.00 54.66 90 ALA A N 1
ATOM 686 C CA . ALA A 1 90 ? -5.536 8.770 -9.133 1.00 54.66 90 ALA A CA 1
ATOM 687 C C . ALA A 1 90 ? -6.312 7.499 -8.754 1.00 54.66 90 ALA A C 1
ATOM 689 O O . ALA A 1 90 ? -5.732 6.447 -8.499 1.00 54.66 90 ALA A O 1
ATOM 690 N N . VAL A 1 91 ? -7.645 7.570 -8.763 1.00 54.94 91 VAL A N 1
ATOM 691 C CA . VAL A 1 91 ? -8.394 6.435 -9.309 1.00 54.94 91 VAL A CA 1
ATOM 692 C C . VAL A 1 91 ? -8.318 6.665 -10.811 1.00 54.94 91 VAL A C 1
ATOM 694 O O . VAL A 1 91 ? -8.837 7.681 -11.260 1.00 54.94 91 VAL A O 1
ATOM 697 N N . PRO A 1 92 ? -7.619 5.820 -11.583 1.00 58.66 92 PRO A N 1
ATOM 698 C CA . PRO A 1 92 ? -7.554 5.986 -13.027 1.00 58.66 92 PRO A CA 1
ATOM 699 C C . PRO A 1 92 ? -8.981 6.158 -13.546 1.00 58.66 92 PRO A C 1
ATOM 701 O O . PRO A 1 92 ? -9.819 5.311 -13.237 1.00 58.66 92 PRO A O 1
ATOM 704 N N . ASP A 1 93 ? -9.250 7.242 -14.288 1.00 59.00 93 ASP A N 1
ATOM 705 C CA . ASP A 1 93 ? -10.594 7.602 -14.790 1.00 59.00 93 ASP A CA 1
ATOM 706 C C . ASP A 1 93 ? -11.301 6.427 -15.485 1.00 59.00 93 ASP A C 1
ATOM 708 O O . ASP A 1 93 ? -12.523 6.385 -15.595 1.00 59.00 93 ASP A O 1
ATOM 712 N N . ASP A 1 94 ? -10.517 5.443 -15.923 1.00 76.19 94 ASP A N 1
ATOM 713 C CA . ASP A 1 94 ? -10.976 4.239 -16.576 1.00 76.19 94 ASP A CA 1
ATOM 714 C C . ASP A 1 94 ? -10.447 2.969 -15.878 1.00 76.19 94 ASP A C 1
ATOM 716 O O . ASP A 1 94 ? -9.630 2.206 -16.408 1.00 76.19 94 ASP A O 1
ATOM 720 N N . VAL A 1 95 ? -10.915 2.731 -14.646 1.00 80.62 95 VAL A N 1
ATOM 721 C CA . VAL A 1 95 ? -10.754 1.436 -13.951 1.00 80.62 95 VAL A CA 1
ATOM 722 C C . VAL A 1 95 ? -11.182 0.283 -14.868 1.00 80.62 95 VAL A C 1
ATOM 724 O O . VAL A 1 95 ? -10.535 -0.766 -14.884 1.00 80.62 95 VAL A O 1
ATOM 727 N N . GLU A 1 96 ? -12.215 0.497 -15.687 1.00 82.69 96 GLU A N 1
ATOM 728 C CA . GLU A 1 96 ? -12.700 -0.474 -16.666 1.00 82.69 96 GLU A CA 1
ATOM 729 C C . GLU A 1 96 ? -11.637 -0.782 -17.735 1.00 82.69 96 GLU A C 1
ATOM 731 O O . GLU A 1 96 ? -11.352 -1.953 -17.993 1.00 82.69 96 GLU A O 1
ATOM 736 N N . ALA A 1 97 ? -10.948 0.216 -18.298 1.00 86.12 97 ALA A N 1
ATOM 737 C CA . ALA A 1 97 ? -9.837 -0.015 -19.223 1.00 86.12 97 ALA A CA 1
ATOM 738 C C . ALA A 1 97 ? -8.658 -0.736 -18.571 1.00 86.12 97 ALA A C 1
ATOM 740 O O . ALA A 1 97 ? -8.035 -1.582 -19.223 1.00 86.12 97 ALA A O 1
ATOM 741 N N . LEU A 1 98 ? -8.346 -0.454 -17.305 1.00 85.19 98 LEU A N 1
ATOM 742 C CA . LEU A 1 98 ? -7.287 -1.170 -16.589 1.00 85.19 98 LEU A CA 1
ATOM 743 C C . LEU A 1 98 ? -7.645 -2.636 -16.364 1.00 85.19 98 LEU A C 1
ATOM 745 O O . LEU A 1 98 ? -6.813 -3.517 -16.613 1.00 85.19 98 LEU A O 1
ATOM 749 N N . ILE A 1 99 ? -8.887 -2.913 -15.967 1.00 88.44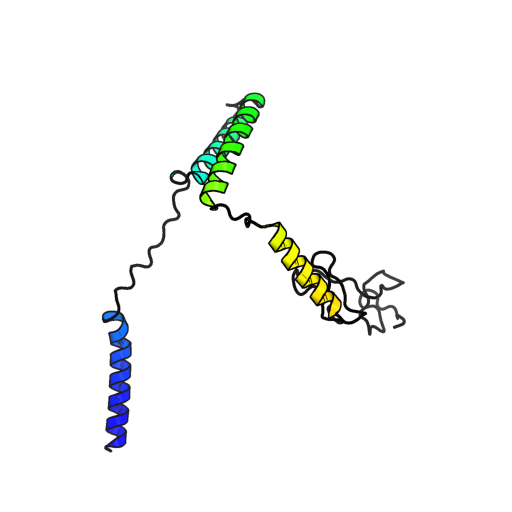 99 ILE A N 1
ATOM 750 C CA . ILE A 1 99 ? -9.403 -4.277 -15.850 1.00 88.44 99 ILE A CA 1
ATOM 751 C C . ILE A 1 99 ? -9.369 -4.953 -17.224 1.00 88.44 99 ILE A C 1
ATOM 753 O O . ILE A 1 99 ? -8.806 -6.041 -17.356 1.00 88.44 99 ILE A O 1
ATOM 757 N N . ALA A 1 100 ? -9.870 -4.303 -18.274 1.00 90.31 100 ALA A N 1
ATOM 758 C CA . ALA A 1 100 ? -9.881 -4.842 -19.632 1.00 90.31 100 ALA A CA 1
ATOM 759 C C . ALA A 1 100 ? -8.466 -5.110 -20.170 1.00 90.31 100 ALA A C 1
ATOM 761 O O . ALA A 1 100 ? -8.230 -6.112 -20.854 1.00 90.31 100 ALA A O 1
ATOM 762 N N . HIS A 1 101 ? -7.499 -4.243 -19.871 1.00 88.00 101 HIS A N 1
ATOM 763 C CA . HIS A 1 101 ? -6.091 -4.459 -20.194 1.00 88.00 101 HIS A CA 1
ATOM 764 C C . HIS A 1 101 ? -5.536 -5.676 -19.444 1.00 88.00 101 HIS A C 1
ATOM 766 O O . HIS A 1 101 ? -4.966 -6.579 -20.064 1.00 88.00 101 HIS A O 1
ATOM 772 N N . ARG A 1 102 ? -5.765 -5.758 -18.128 1.00 88.94 102 ARG A N 1
ATOM 773 C CA . ARG A 1 102 ? -5.287 -6.874 -17.306 1.00 88.94 102 ARG A CA 1
ATOM 774 C C . ARG A 1 102 ? -5.896 -8.208 -17.736 1.00 88.94 102 ARG A C 1
ATOM 776 O O . ARG A 1 102 ? -5.167 -9.191 -17.853 1.00 88.94 102 ARG A O 1
ATOM 783 N N . VAL A 1 103 ? -7.195 -8.241 -18.028 1.00 89.88 103 VAL A N 1
ATOM 784 C CA . VAL A 1 103 ? -7.904 -9.427 -18.533 1.00 89.88 103 VAL A CA 1
ATOM 785 C C . VAL A 1 103 ? -7.343 -9.864 -19.885 1.00 89.88 103 VAL A C 1
ATOM 787 O O . VAL A 1 103 ? -7.109 -11.057 -20.082 1.00 89.88 103 VAL A O 1
ATOM 790 N N . ARG A 1 104 ? -7.077 -8.930 -20.810 1.00 90.50 104 ARG A N 1
ATOM 791 C CA . ARG A 1 104 ? -6.441 -9.253 -22.100 1.00 90.50 104 ARG A CA 1
ATOM 792 C C . ARG A 1 104 ? -5.059 -9.871 -21.912 1.00 90.50 104 ARG A C 1
ATOM 794 O O . ARG A 1 104 ? -4.806 -10.916 -22.501 1.00 90.50 104 ARG A O 1
ATOM 801 N N . ALA A 1 105 ? -4.224 -9.291 -21.050 1.00 87.19 105 ALA A N 1
ATOM 802 C CA . ALA A 1 105 ? -2.893 -9.819 -20.753 1.00 87.19 105 ALA A CA 1
ATOM 803 C C . ALA A 1 105 ? -2.939 -11.232 -20.138 1.00 87.19 105 ALA A C 1
ATOM 805 O O . ALA A 1 105 ? -2.141 -12.096 -20.496 1.00 87.19 105 ALA A O 1
ATOM 806 N N . LEU A 1 106 ? -3.891 -11.496 -19.235 1.00 86.38 106 LEU A N 1
ATOM 807 C CA . LEU A 1 106 ? -4.075 -12.828 -18.648 1.00 86.38 106 LEU A CA 1
ATOM 808 C C . LEU A 1 106 ? -4.559 -13.852 -19.681 1.00 86.38 106 LEU A C 1
ATOM 810 O O . LEU A 1 106 ? -4.068 -14.978 -19.696 1.00 86.38 106 LEU A O 1
ATOM 814 N N . ARG A 1 107 ? -5.484 -13.465 -20.569 1.00 86.69 107 ARG A N 1
ATOM 815 C CA . ARG A 1 107 ? -5.971 -14.335 -21.652 1.00 86.69 107 ARG A CA 1
ATOM 816 C C . ARG A 1 107 ? -4.884 -14.646 -22.674 1.00 86.69 107 ARG A C 1
ATOM 818 O O . ARG A 1 107 ? -4.777 -15.794 -23.088 1.00 86.69 107 ARG A O 1
ATOM 825 N N . SER A 1 108 ? -4.074 -13.662 -23.065 1.00 86.12 108 SER A N 1
ATOM 826 C CA . SER A 1 108 ? -2.957 -13.900 -23.983 1.00 86.12 108 SER A CA 1
ATOM 827 C C . SER A 1 108 ? -1.905 -14.808 -23.354 1.00 86.12 108 SER A C 1
ATOM 829 O O . SER A 1 108 ? -1.467 -15.742 -24.010 1.00 86.12 108 SER A O 1
ATOM 831 N N . ALA A 1 109 ? -1.563 -14.589 -22.077 1.00 81.25 109 ALA A N 1
ATOM 832 C CA . ALA A 1 109 ? -0.628 -15.451 -21.357 1.00 81.25 109 ALA A CA 1
ATOM 833 C C . ALA A 1 109 ? -1.136 -16.898 -21.276 1.00 81.25 109 ALA A C 1
ATOM 835 O O . ALA A 1 109 ? -0.372 -17.820 -21.537 1.00 81.25 109 ALA A O 1
ATOM 836 N N . ALA A 1 110 ? -2.429 -17.094 -20.990 1.00 80.44 110 ALA A N 1
ATOM 837 C CA . ALA A 1 110 ? -3.057 -18.414 -20.992 1.00 80.44 110 ALA A CA 1
ATOM 838 C C . ALA A 1 110 ? -3.042 -19.078 -22.377 1.00 80.44 110 ALA A C 1
ATOM 840 O O . ALA A 1 110 ? -2.801 -20.272 -22.478 1.00 80.44 110 ALA A O 1
ATOM 841 N N . ALA A 1 111 ? -3.281 -18.312 -23.447 1.00 83.12 111 ALA A N 1
ATOM 842 C CA . ALA A 1 111 ? -3.295 -18.838 -24.812 1.00 83.12 111 ALA A CA 1
ATOM 843 C C . ALA A 1 111 ? -1.907 -19.284 -25.300 1.00 83.12 111 ALA A C 1
ATOM 845 O O . ALA A 1 111 ? -1.811 -20.174 -26.139 1.00 83.12 111 ALA A O 1
ATOM 846 N N . THR A 1 112 ? -0.841 -18.662 -24.793 1.00 81.69 112 THR A N 1
ATOM 847 C CA . THR A 1 112 ? 0.547 -19.033 -25.106 1.00 81.69 112 THR A CA 1
ATOM 848 C C . THR A 1 112 ? 1.140 -20.055 -24.140 1.00 81.69 112 THR A C 1
ATOM 850 O O . THR A 1 112 ? 2.251 -20.525 -24.375 1.00 81.69 112 THR A O 1
ATOM 853 N N . ALA A 1 113 ? 0.450 -20.363 -23.040 1.00 77.62 113 ALA A N 1
ATOM 854 C CA . ALA A 1 113 ? 0.962 -21.270 -22.026 1.00 77.62 113 ALA A CA 1
ATOM 855 C C . ALA A 1 113 ? 0.906 -22.734 -22.509 1.00 77.62 113 ALA A C 1
ATOM 857 O O . ALA A 1 113 ? -0.046 -23.122 -23.194 1.00 77.62 113 ALA A O 1
ATOM 858 N N . PRO A 1 114 ? 1.896 -23.566 -22.140 1.00 79.56 114 PRO A N 1
ATOM 859 C CA . PRO A 1 114 ? 1.803 -25.017 -22.272 1.00 79.56 114 PRO A CA 1
ATOM 860 C C . PRO A 1 114 ? 0.553 -25.575 -21.560 1.00 79.56 114 PRO A C 1
ATOM 862 O 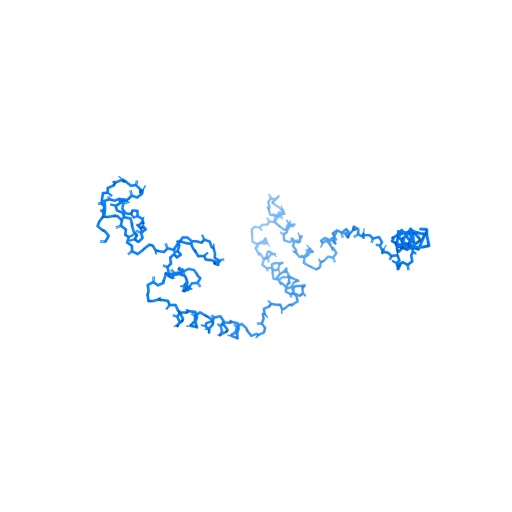O . PRO A 1 114 ? 0.108 -24.987 -20.573 1.00 79.56 114 PRO A O 1
ATOM 865 N N . PRO A 1 115 ? -0.001 -26.720 -22.004 1.00 76.94 115 PRO A N 1
ATOM 866 C CA . PRO A 1 115 ? -1.220 -27.297 -21.425 1.00 76.94 115 PRO A CA 1
ATOM 867 C C . PRO A 1 115 ? -1.094 -27.636 -19.931 1.00 76.94 115 PRO A C 1
ATOM 869 O O . PRO A 1 115 ? -2.086 -27.567 -19.213 1.00 76.94 115 PRO A O 1
ATOM 872 N N . ASP A 1 116 ? 0.121 -27.933 -19.466 1.00 79.75 116 ASP A N 1
ATOM 873 C CA . ASP A 1 116 ? 0.410 -28.315 -18.079 1.00 79.75 116 ASP A CA 1
ATOM 874 C C . ASP A 1 116 ? 0.949 -27.148 -17.236 1.00 79.75 116 ASP A C 1
ATOM 876 O O . ASP A 1 116 ? 1.495 -27.351 -16.152 1.00 79.75 116 ASP A O 1
ATOM 880 N N . ALA A 1 117 ? 0.841 -25.911 -17.731 1.00 83.25 117 ALA A N 1
ATOM 881 C CA . ALA A 1 117 ? 1.382 -24.768 -17.017 1.00 83.25 117 ALA A CA 1
ATOM 882 C C . ALA A 1 117 ? 0.547 -24.428 -15.763 1.00 83.25 117 ALA A C 1
ATOM 884 O O . ALA A 1 117 ? -0.682 -24.307 -15.841 1.00 83.25 117 ALA A O 1
ATOM 885 N N . PRO A 1 118 ? 1.185 -24.245 -14.594 1.00 86.75 118 PRO A N 1
ATOM 886 C CA . PRO A 1 118 ? 0.488 -23.983 -13.345 1.00 86.75 118 PRO A CA 1
ATOM 887 C C . PRO A 1 118 ? -0.208 -22.615 -13.341 1.00 86.75 118 PRO A C 1
ATOM 889 O O . PRO A 1 118 ? 0.236 -21.633 -13.940 1.00 86.75 118 PRO A O 1
ATOM 892 N N . ALA A 1 119 ? -1.303 -22.511 -12.587 1.00 90.19 119 ALA A N 1
ATOM 893 C CA . ALA A 1 119 ? -1.999 -21.249 -12.357 1.00 90.19 119 ALA A CA 1
ATOM 894 C C . ALA A 1 119 ? -1.840 -20.801 -10.902 1.00 90.19 119 ALA A C 1
ATOM 896 O O . ALA A 1 119 ? -2.097 -21.555 -9.965 1.00 90.19 119 ALA A O 1
ATOM 897 N N . CYS A 1 120 ? -1.453 -19.540 -10.706 1.00 90.94 120 CYS A N 1
ATOM 898 C CA . CYS A 1 120 ? -1.440 -18.928 -9.386 1.00 90.94 120 CYS A CA 1
ATOM 899 C C . CYS A 1 120 ? -2.877 -18.578 -8.965 1.00 90.94 120 CYS A C 1
ATOM 901 O O . CYS A 1 120 ? -3.538 -17.839 -9.701 1.00 90.94 120 CYS A O 1
ATOM 903 N N . PRO A 1 121 ? -3.340 -18.988 -7.769 1.00 89.75 121 PRO A N 1
ATOM 904 C CA . PRO A 1 121 ? -4.675 -18.637 -7.276 1.00 89.75 121 PRO A CA 1
ATOM 905 C C . PRO A 1 121 ? -4.927 -17.125 -7.170 1.00 89.75 121 PRO A C 1
ATOM 907 O O . PRO A 1 121 ? -6.053 -16.679 -7.357 1.00 89.75 121 PRO A O 1
ATOM 910 N N . SER A 1 122 ? -3.882 -16.330 -6.908 1.00 92.50 122 SER A N 1
ATOM 911 C CA . SER A 1 122 ? -3.997 -14.874 -6.727 1.00 92.50 122 SER A CA 1
ATOM 912 C C . SER A 1 122 ? -3.677 -14.070 -7.989 1.00 92.50 122 SER A C 1
ATOM 914 O O . SER A 1 122 ? -4.212 -12.984 -8.188 1.00 92.50 122 SER A O 1
ATOM 916 N N . CYS A 1 123 ? -2.769 -14.564 -8.837 1.00 91.06 123 CYS A N 1
ATOM 917 C CA . CYS A 1 123 ? -2.237 -13.797 -9.972 1.00 91.06 123 CYS A CA 1
ATOM 918 C C . CYS A 1 123 ? -2.643 -14.339 -11.346 1.00 91.06 123 CYS A C 1
ATOM 920 O O . CYS A 1 123 ? -2.430 -13.643 -12.345 1.00 91.06 123 CYS A O 1
ATOM 922 N N . GLY A 1 124 ? -3.210 -15.546 -11.407 1.00 88.88 124 GLY A N 1
ATOM 923 C CA . GLY A 1 124 ? -3.639 -16.206 -12.635 1.00 88.88 124 GLY A CA 1
ATOM 924 C C . GLY A 1 124 ? -2.565 -17.084 -13.301 1.00 88.88 124 GLY A C 1
ATOM 925 O O . GLY A 1 124 ? -1.568 -17.442 -12.666 1.00 88.88 124 GLY A O 1
ATOM 926 N N . PRO A 1 125 ? -2.754 -17.432 -14.587 1.00 89.88 125 PRO A N 1
ATOM 927 C CA . PRO A 1 125 ? -1.915 -18.379 -15.330 1.00 89.88 125 PRO A CA 1
ATOM 928 C C . PRO A 1 125 ? -0.441 -17.988 -15.340 1.00 89.88 125 PRO A C 1
ATOM 930 O O . PRO A 1 125 ? -0.132 -16.790 -15.398 1.00 89.88 125 PRO A O 1
ATOM 933 N N . ARG A 1 126 ? 0.456 -18.974 -15.261 1.00 90.00 126 ARG A N 1
ATOM 934 C CA . ARG A 1 126 ? 1.904 -18.807 -15.428 1.00 90.00 126 ARG A CA 1
ATOM 935 C C . ARG A 1 126 ? 2.332 -19.425 -16.762 1.00 90.00 126 ARG A C 1
ATOM 937 O O . ARG A 1 126 ? 1.891 -20.529 -17.054 1.00 90.00 126 ARG A O 1
ATOM 944 N N . PRO A 1 127 ? 3.116 -18.729 -17.600 1.00 84.69 127 PRO A N 1
ATOM 945 C CA . PRO A 1 127 ? 3.617 -19.304 -18.849 1.00 84.69 127 PRO A CA 1
ATOM 946 C C . PRO A 1 127 ? 4.696 -20.378 -18.633 1.00 84.69 127 PRO A C 1
ATOM 948 O O . PRO A 1 127 ? 4.935 -21.184 -19.529 1.00 84.69 127 PRO A O 1
ATOM 951 N N . GLU A 1 128 ? 5.356 -20.389 -17.476 1.00 85.00 128 GLU A N 1
ATOM 952 C CA . GLU A 1 128 ? 6.432 -21.319 -17.142 1.00 85.00 128 GLU A CA 1
ATOM 953 C C . GLU A 1 128 ? 5.857 -22.643 -16.603 1.00 85.00 128 GLU A C 1
ATOM 955 O O . GLU A 1 128 ? 5.228 -22.663 -15.546 1.00 85.00 128 GLU A O 1
ATOM 960 N N . SER A 1 129 ? 6.060 -23.756 -17.316 1.00 81.62 129 SER A N 1
ATOM 961 C CA . SER A 1 129 ? 5.465 -25.061 -16.972 1.00 81.62 129 SER A CA 1
ATOM 962 C C . SER A 1 129 ? 6.090 -25.749 -15.758 1.00 81.62 129 SER A C 1
ATOM 964 O O . SER A 1 129 ? 5.453 -26.586 -15.130 1.00 81.62 129 SER A O 1
ATOM 966 N N . ASP A 1 130 ? 7.331 -25.411 -15.429 1.00 79.62 130 ASP A N 1
ATOM 967 C CA . ASP A 1 130 ? 8.101 -25.951 -14.306 1.00 79.62 130 ASP A CA 1
ATOM 968 C C . ASP A 1 130 ? 8.110 -25.013 -13.086 1.00 79.62 130 ASP A C 1
ATOM 970 O O . ASP A 1 130 ? 8.830 -25.250 -12.112 1.00 79.62 130 ASP A O 1
ATOM 974 N N . ALA A 1 131 ? 7.312 -23.939 -13.107 1.00 85.38 131 ALA A N 1
ATOM 975 C CA . ALA A 1 131 ? 7.272 -22.994 -12.003 1.00 85.38 131 ALA A CA 1
ATOM 976 C C . ALA A 1 131 ? 6.705 -23.631 -10.727 1.00 85.38 131 ALA A C 1
ATOM 978 O O . ALA A 1 131 ? 5.561 -24.077 -10.671 1.00 85.38 131 ALA A O 1
ATOM 979 N N . VAL A 1 132 ? 7.499 -23.569 -9.657 1.00 86.44 132 VAL A N 1
ATOM 980 C CA . VAL A 1 132 ? 7.078 -23.927 -8.291 1.00 86.44 132 VAL A CA 1
ATOM 981 C C . VAL A 1 132 ? 6.511 -22.711 -7.546 1.00 86.44 132 VAL A C 1
ATOM 983 O O . VAL A 1 132 ? 5.668 -22.857 -6.667 1.00 86.44 132 VAL A O 1
ATOM 986 N N . TYR A 1 133 ? 6.924 -21.494 -7.918 1.00 90.62 133 TYR A N 1
ATOM 987 C CA . TYR A 1 133 ? 6.481 -20.236 -7.307 1.00 90.62 133 TYR A CA 1
ATOM 988 C C . TYR A 1 133 ? 5.993 -19.243 -8.363 1.00 90.62 133 TYR A C 1
ATOM 990 O O . TYR A 1 133 ? 6.484 -19.204 -9.489 1.00 90.62 133 TYR A O 1
ATOM 998 N N . CYS A 1 134 ? 5.035 -18.397 -7.992 1.00 92.38 134 CYS A N 1
ATOM 999 C CA . CYS A 1 134 ? 4.503 -17.359 -8.862 1.00 92.38 134 CYS A CA 1
ATOM 1000 C C . CYS A 1 134 ? 5.522 -16.230 -9.071 1.00 92.38 134 CYS A C 1
ATOM 1002 O O . CYS A 1 134 ? 5.860 -15.516 -8.128 1.00 92.38 134 CYS A O 1
ATOM 1004 N N . SER A 1 135 ? 5.901 -15.974 -10.325 1.00 91.00 135 SER A N 1
ATOM 1005 C CA . SER A 1 135 ? 6.800 -14.879 -10.728 1.00 91.00 135 SER A CA 1
ATOM 1006 C C . SER A 1 135 ? 6.280 -13.462 -10.424 1.00 91.00 135 SER A C 1
ATOM 1008 O O . SER A 1 135 ? 7.030 -12.498 -10.536 1.00 91.00 135 SER A O 1
ATOM 1010 N N . THR A 1 136 ? 5.006 -13.308 -10.037 1.00 91.56 136 THR A N 1
ATOM 1011 C CA . THR A 1 136 ? 4.403 -12.005 -9.693 1.00 91.56 136 THR A CA 1
ATOM 1012 C C . THR A 1 136 ? 4.285 -11.768 -8.188 1.00 91.56 136 THR A C 1
ATOM 1014 O O . THR A 1 136 ? 4.611 -10.679 -7.733 1.00 91.56 136 THR A O 1
ATOM 1017 N N . CYS A 1 137 ? 3.797 -12.741 -7.411 1.00 94.44 137 CYS A N 1
ATOM 1018 C CA . CYS A 1 137 ? 3.541 -12.553 -5.974 1.00 94.44 137 CYS A CA 1
ATOM 1019 C C . CYS A 1 137 ? 4.441 -13.385 -5.054 1.00 94.44 137 CYS A C 1
ATOM 1021 O O . CYS A 1 137 ? 4.335 -13.255 -3.839 1.00 94.44 137 CYS A O 1
ATOM 1023 N N . GLY A 1 138 ? 5.274 -14.276 -5.601 1.00 92.94 138 GLY A N 1
ATOM 1024 C CA . GLY A 1 138 ? 6.139 -15.171 -4.828 1.00 92.94 138 GLY A CA 1
ATOM 1025 C C . GLY A 1 138 ? 5.420 -16.328 -4.121 1.00 92.94 138 GLY A C 1
ATOM 1026 O O . GLY A 1 138 ? 6.076 -17.153 -3.495 1.00 92.94 138 GLY A O 1
ATOM 1027 N N . GLY A 1 139 ? 4.089 -16.427 -4.217 1.00 92.19 139 GLY A N 1
ATOM 1028 C CA . GLY A 1 139 ? 3.329 -17.533 -3.629 1.00 92.19 139 GLY A CA 1
ATOM 1029 C C . GLY A 1 139 ? 3.638 -18.879 -4.294 1.00 92.19 139 GLY A C 1
ATOM 1030 O O . GLY A 1 139 ? 3.843 -18.929 -5.507 1.00 92.19 139 GLY A O 1
ATOM 1031 N N . SER A 1 140 ? 3.643 -19.963 -3.511 1.00 88.81 140 SER A N 1
ATOM 1032 C CA . SER A 1 140 ? 3.812 -21.331 -4.024 1.00 88.81 140 SER A CA 1
ATOM 1033 C C . SER A 1 140 ? 2.647 -21.728 -4.936 1.00 88.81 140 SER A C 1
ATOM 1035 O O . SER A 1 140 ? 1.488 -21.406 -4.655 1.00 88.81 140 SER A O 1
ATOM 1037 N N . LEU A 1 141 ? 2.960 -22.386 -6.047 1.00 88.00 141 LEU A N 1
ATOM 1038 C CA . LEU A 1 141 ? 1.993 -22.834 -7.041 1.00 88.00 141 LEU A CA 1
ATOM 1039 C C . LEU A 1 141 ? 1.471 -24.237 -6.694 1.00 88.00 141 LEU A C 1
ATOM 1041 O O . LEU A 1 141 ? 2.175 -25.015 -6.047 1.00 88.00 141 LEU A O 1
ATOM 1045 N N . PRO A 1 142 ? 0.234 -24.579 -7.101 1.00 80.75 142 PRO A N 1
ATOM 1046 C CA . PRO A 1 142 ? -0.301 -25.916 -6.883 1.00 80.75 142 PRO A CA 1
ATOM 1047 C C . PRO A 1 142 ? 0.583 -26.951 -7.580 1.00 80.75 142 PRO A C 1
ATOM 1049 O O . PRO A 1 142 ? 0.798 -26.870 -8.788 1.00 80.75 142 PRO A O 1
ATOM 1052 N N . ALA A 1 143 ? 1.085 -27.920 -6.819 1.00 75.88 143 ALA A N 1
ATOM 1053 C CA . ALA A 1 143 ? 1.817 -29.036 -7.395 1.00 75.88 143 ALA A CA 1
ATOM 1054 C C . ALA A 1 143 ? 0.874 -29.939 -8.207 1.00 75.88 143 ALA A C 1
ATOM 1056 O O . ALA A 1 143 ? -0.290 -30.100 -7.825 1.00 75.88 143 ALA A O 1
ATOM 1057 N N . PRO A 1 144 ? 1.364 -30.568 -9.290 1.00 73.50 144 PRO A N 1
ATOM 1058 C CA . PRO A 1 144 ? 0.552 -31.452 -10.126 1.00 73.50 144 PRO A CA 1
ATOM 1059 C C . PRO A 1 144 ? 0.051 -32.688 -9.364 1.00 73.50 144 PRO A C 1
ATOM 1061 O O . PRO A 1 144 ? -0.993 -33.243 -9.699 1.00 73.50 144 PRO A O 1
ATOM 1064 N N . ALA A 1 145 ? 0.771 -33.109 -8.320 1.00 79.88 145 ALA A N 1
ATOM 1065 C CA . ALA A 1 145 ? 0.411 -34.246 -7.487 1.00 79.88 145 ALA A CA 1
ATOM 1066 C C . ALA A 1 145 ? 0.749 -34.000 -6.010 1.00 79.88 145 ALA A C 1
ATOM 1068 O O . ALA A 1 145 ? 1.624 -33.202 -5.667 1.00 79.88 145 ALA A O 1
ATOM 1069 N N . ALA A 1 146 ? 0.065 -34.731 -5.129 1.00 86.56 146 ALA A N 1
ATOM 1070 C CA . ALA A 1 146 ? 0.331 -34.762 -3.695 1.00 86.56 146 ALA A CA 1
ATOM 1071 C C . ALA A 1 146 ? 0.645 -36.193 -3.245 1.00 86.56 146 ALA A C 1
ATOM 1073 O O . ALA A 1 146 ? 0.114 -37.169 -3.777 1.00 86.56 146 ALA A O 1
ATOM 1074 N N . CYS A 1 147 ? 1.510 -36.332 -2.244 1.00 89.88 147 CYS A N 1
ATOM 1075 C CA . CYS A 1 147 ? 1.881 -37.628 -1.701 1.00 89.88 147 CYS A CA 1
ATOM 1076 C C . CYS A 1 147 ? 0.673 -38.306 -1.044 1.00 89.88 147 CYS A C 1
ATOM 1078 O O . CYS A 1 147 ? 0.120 -37.780 -0.082 1.00 89.88 147 CYS A O 1
ATOM 1080 N N . ALA A 1 148 ? 0.328 -39.520 -1.477 1.00 90.31 148 ALA A N 1
ATOM 1081 C CA . ALA A 1 148 ? -0.780 -40.284 -0.895 1.00 90.31 148 ALA A CA 1
ATOM 1082 C C . ALA A 1 148 ? -0.573 -40.651 0.590 1.00 90.31 148 ALA A C 1
ATOM 1084 O O . ALA A 1 148 ? -1.534 -40.973 1.279 1.00 90.31 148 ALA A O 1
ATOM 1085 N N . ASN A 1 149 ? 0.672 -40.617 1.082 1.00 93.56 149 ASN A N 1
ATOM 1086 C CA . ASN A 1 149 ? 0.997 -40.948 2.469 1.00 93.56 149 ASN A CA 1
ATOM 1087 C C . ASN A 1 149 ? 0.934 -39.737 3.415 1.00 93.56 149 ASN A C 1
ATOM 1089 O O . ASN A 1 149 ? 0.416 -39.855 4.518 1.00 93.56 149 ASN A O 1
ATOM 1093 N N . CYS A 1 150 ? 1.479 -38.580 3.015 1.00 93.31 150 CYS A N 1
ATOM 1094 C CA . CYS A 1 150 ? 1.597 -37.410 3.901 1.00 93.31 150 CYS A CA 1
ATOM 1095 C C . CYS A 1 150 ? 0.962 -36.118 3.366 1.00 93.31 150 CYS A C 1
ATOM 1097 O O . CYS A 1 150 ? 0.980 -35.108 4.062 1.00 93.31 150 CYS A O 1
ATOM 1099 N N . GLY A 1 151 ? 0.439 -36.112 2.139 1.00 87.44 151 GLY A N 1
ATOM 1100 C CA . GLY A 1 151 ? -0.192 -34.946 1.516 1.00 87.44 151 GLY A CA 1
ATOM 1101 C C . GLY A 1 151 ? 0.767 -33.867 1.001 1.00 87.44 151 GLY A C 1
ATOM 1102 O O . GLY A 1 151 ? 0.303 -32.876 0.446 1.00 87.44 151 GLY A O 1
ATOM 1103 N N . ALA A 1 152 ? 2.086 -34.034 1.148 1.00 88.12 152 ALA A N 1
ATOM 1104 C CA . ALA A 1 152 ? 3.058 -33.068 0.637 1.00 88.12 152 ALA A CA 1
ATOM 1105 C C . ALA A 1 152 ? 3.009 -32.968 -0.897 1.00 88.12 152 ALA A C 1
ATOM 1107 O O . ALA A 1 152 ? 2.876 -33.985 -1.581 1.00 88.12 152 ALA A O 1
ATOM 1108 N N . ALA A 1 153 ? 3.160 -31.750 -1.418 1.00 84.62 153 ALA A N 1
ATOM 1109 C CA . ALA A 1 153 ? 3.318 -31.473 -2.842 1.00 84.62 153 ALA A CA 1
ATOM 1110 C C . ALA A 1 153 ? 4.483 -32.280 -3.441 1.00 84.62 153 ALA A C 1
ATOM 1112 O O . ALA A 1 153 ? 5.563 -32.348 -2.851 1.00 84.62 153 ALA A O 1
ATOM 1113 N N . LEU A 1 154 ? 4.256 -32.897 -4.599 1.00 83.19 154 LEU A N 1
ATOM 1114 C CA . LEU A 1 154 ? 5.261 -33.664 -5.329 1.00 83.19 154 LEU A CA 1
ATOM 1115 C C . LEU A 1 154 ? 5.783 -32.863 -6.521 1.00 83.19 154 LEU A C 1
ATOM 1117 O O . LEU A 1 154 ? 5.008 -32.283 -7.280 1.00 83.19 154 LEU A O 1
ATOM 1121 N N . SER A 1 155 ? 7.104 -32.875 -6.689 1.00 78.44 155 SER A N 1
ATOM 1122 C CA . SER A 1 155 ? 7.755 -32.392 -7.908 1.00 78.44 155 SER A CA 1
ATOM 1123 C C . SER A 1 155 ? 7.454 -33.357 -9.072 1.00 78.44 155 SER A C 1
ATOM 1125 O O . SER A 1 155 ? 7.372 -34.566 -8.811 1.00 78.44 155 SER A O 1
ATOM 1127 N N . PRO A 1 156 ? 7.309 -32.877 -10.326 1.00 74.88 156 PRO A N 1
ATOM 1128 C CA . PRO A 1 156 ? 6.916 -33.698 -11.479 1.00 74.88 156 PRO A CA 1
ATOM 1129 C C . PRO A 1 156 ? 7.758 -34.969 -11.677 1.00 74.88 156 PRO A C 1
ATOM 1131 O O . PRO A 1 156 ? 7.226 -35.996 -12.076 1.00 74.88 156 PRO A O 1
ATOM 1134 N N . ASP A 1 157 ? 9.048 -34.924 -11.325 1.00 77.81 157 ASP A N 1
ATOM 1135 C CA . ASP A 1 157 ? 10.001 -36.029 -11.526 1.00 77.81 157 ASP A CA 1
ATOM 1136 C C . ASP A 1 157 ? 10.409 -36.743 -10.222 1.00 77.81 157 ASP A C 1
ATOM 1138 O O . ASP A 1 157 ? 11.407 -37.476 -10.162 1.00 77.81 157 ASP A O 1
ATOM 1142 N N . SER A 1 158 ? 9.670 -36.522 -9.132 1.00 84.00 158 SER A N 1
ATOM 1143 C CA . SER A 1 158 ? 10.013 -37.097 -7.830 1.00 84.00 158 SER A CA 1
ATOM 1144 C C . SER A 1 158 ? 9.779 -38.616 -7.797 1.00 84.00 158 SER A C 1
ATOM 1146 O O . SER A 1 158 ? 8.686 -39.112 -8.035 1.00 84.00 158 SER A O 1
ATOM 1148 N N . ARG A 1 159 ? 10.822 -39.395 -7.464 1.00 90.31 159 ARG A N 1
ATOM 1149 C CA . ARG A 1 159 ? 10.706 -40.849 -7.180 1.00 90.31 159 ARG A CA 1
ATOM 1150 C C . ARG A 1 159 ? 10.417 -41.151 -5.711 1.00 90.31 159 ARG A C 1
ATOM 1152 O O . ARG A 1 159 ? 9.964 -42.244 -5.364 1.00 90.31 159 ARG A O 1
ATOM 1159 N N . PHE A 1 160 ? 10.715 -40.189 -4.848 1.00 91.56 160 PHE A N 1
ATOM 1160 C CA . PHE A 1 160 ? 10.493 -40.237 -3.412 1.00 91.56 160 PHE A CA 1
ATOM 1161 C C . PHE A 1 160 ? 9.888 -38.909 -2.974 1.00 91.56 160 PHE A C 1
ATOM 1163 O O . PHE A 1 160 ? 10.261 -37.858 -3.487 1.00 91.56 160 PHE A O 1
ATOM 1170 N N . CYS A 1 161 ? 8.969 -38.960 -2.017 1.00 91.38 161 CYS A N 1
ATOM 1171 C CA . CYS A 1 161 ? 8.395 -37.766 -1.423 1.00 91.38 161 CYS A CA 1
ATOM 1172 C C . CYS A 1 161 ? 9.445 -37.041 -0.571 1.00 91.38 161 CYS A C 1
ATOM 1174 O O . CYS A 1 161 ? 9.942 -37.605 0.402 1.00 91.38 161 CYS A O 1
ATOM 1176 N N . GLU A 1 162 ? 9.718 -35.775 -0.877 1.00 89.25 162 GLU A N 1
ATOM 1177 C CA . GLU A 1 162 ? 10.668 -34.933 -0.132 1.00 89.25 162 GLU A CA 1
ATOM 1178 C C . GLU A 1 162 ? 10.219 -34.653 1.316 1.00 89.25 162 GLU A C 1
ATOM 1180 O O . GLU A 1 162 ? 11.045 -34.367 2.176 1.00 89.25 162 GLU A O 1
ATOM 1185 N N . GLY A 1 163 ? 8.918 -34.786 1.612 1.00 90.12 163 GLY A N 1
ATOM 1186 C CA . GLY A 1 163 ? 8.363 -34.569 2.951 1.00 90.12 163 GLY A CA 1
ATOM 1187 C C . GLY A 1 163 ? 8.369 -35.795 3.873 1.00 90.12 163 GLY A C 1
ATOM 1188 O O . GLY A 1 163 ? 8.499 -35.636 5.082 1.00 90.12 163 GLY A O 1
ATOM 1189 N N . CYS A 1 164 ? 8.205 -37.017 3.345 1.00 95.00 164 CYS A N 1
ATO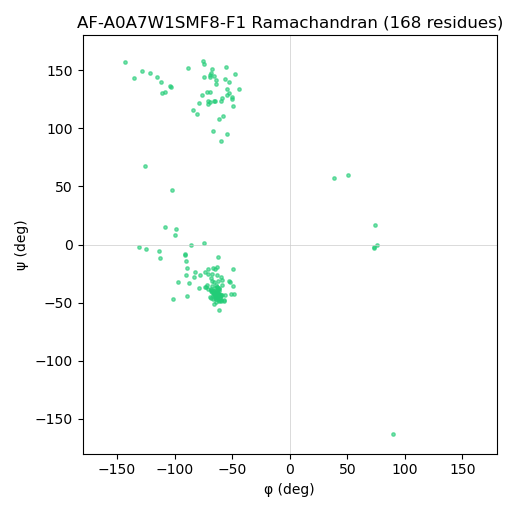M 1190 C CA . CYS A 1 164 ? 8.116 -38.234 4.177 1.00 95.00 164 CYS A CA 1
ATOM 1191 C C . CYS A 1 164 ? 9.023 -39.396 3.746 1.00 95.00 164 CYS A C 1
ATOM 1193 O O . CYS A 1 164 ? 9.010 -40.445 4.386 1.00 95.00 164 CYS A O 1
ATOM 1195 N N . GLY A 1 165 ? 9.778 -39.255 2.656 1.00 92.12 165 GLY A N 1
ATOM 1196 C CA . GLY A 1 165 ? 10.686 -40.283 2.140 1.00 92.12 165 GLY A CA 1
ATOM 1197 C C . GLY A 1 165 ? 10.001 -41.481 1.477 1.00 92.12 165 GLY A C 1
ATOM 1198 O O . GLY A 1 165 ? 10.689 -42.357 0.953 1.00 92.12 165 GLY A O 1
ATOM 1199 N N . ASN A 1 166 ? 8.664 -41.541 1.465 1.00 94.06 166 ASN A N 1
ATOM 1200 C CA . ASN A 1 166 ? 7.960 -42.658 0.847 1.00 94.06 166 ASN A CA 1
ATOM 1201 C C . ASN A 1 166 ? 8.127 -42.633 -0.676 1.00 94.06 166 ASN A C 1
ATOM 1203 O O . ASN A 1 166 ? 8.151 -41.566 -1.294 1.00 94.06 166 A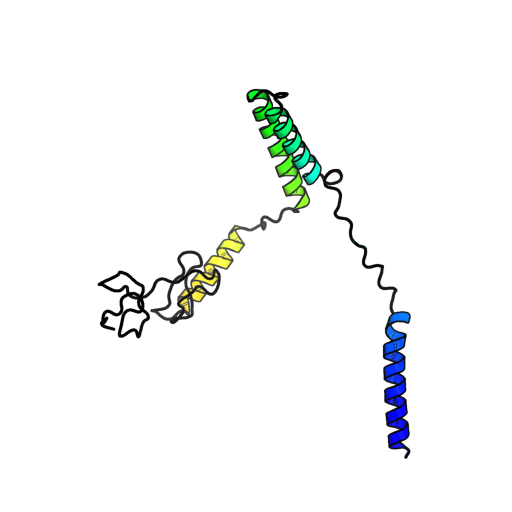SN A O 1
ATOM 1207 N N . ARG A 1 167 ? 8.225 -43.812 -1.290 1.00 93.19 167 ARG A N 1
ATOM 1208 C CA . ARG A 1 167 ? 8.339 -43.924 -2.746 1.00 93.19 167 ARG A CA 1
ATOM 1209 C C . ARG A 1 167 ? 7.005 -43.519 -3.381 1.00 93.19 167 ARG A C 1
ATOM 1211 O O . ARG A 1 167 ? 5.955 -43.988 -2.947 1.00 93.19 167 ARG A O 1
ATOM 1218 N N . VAL A 1 168 ? 7.048 -42.652 -4.386 1.00 88.50 168 VAL A N 1
ATOM 1219 C CA . VAL A 1 168 ? 5.864 -42.197 -5.129 1.00 88.50 168 VAL A CA 1
ATOM 1220 C C . VAL A 1 168 ? 5.977 -42.677 -6.575 1.00 88.50 168 VAL A C 1
ATOM 1222 O O . VAL A 1 168 ? 7.084 -42.815 -7.097 1.00 88.50 168 VAL A O 1
ATOM 1225 N N . ALA A 1 169 ? 4.849 -43.040 -7.186 1.00 70.19 169 ALA A N 1
ATOM 1226 C CA . ALA A 1 169 ? 4.812 -43.332 -8.613 1.00 70.19 169 ALA A CA 1
ATOM 1227 C C . ALA A 1 169 ? 4.788 -41.989 -9.349 1.00 70.19 169 ALA A C 1
ATOM 1229 O O . ALA A 1 169 ? 3.912 -41.175 -9.059 1.00 70.19 169 ALA A O 1
ATOM 1230 N N . ALA A 1 170 ? 5.784 -41.766 -10.211 1.00 55.47 170 ALA A N 1
ATOM 1231 C CA . ALA A 1 170 ? 5.734 -40.708 -11.213 1.00 55.47 170 ALA A CA 1
ATOM 1232 C C . ALA A 1 170 ? 4.639 -41.036 -12.235 1.00 55.47 170 ALA A C 1
ATOM 1234 O O . ALA A 1 170 ? 4.542 -42.236 -12.598 1.00 55.47 170 ALA A O 1
#

Foldseek 3Di:
DVVVVVVVVVVVVVVVCVVCVCVPDDPPPPPPPPDPDPLCPAQLSVLVVQLVVLVVCVVVVVDDPVRSVVSNVVSVVSNVVSCCVVVPPPPPPPPVVVVVVLVVVLVVLVVQADPQFFADPVRGTDNDNQDQADPPPRHGTQAPDADPVPRHRDRPPDQADPVPRHGDDD

Radius of gyration: 31.89 Å; Cα contacts (8 Å, |Δi|>4): 150; chains: 1; bounding box: 81×70×60 Å